Protein AF-A0A1B6G629-F1 (afdb_monomer)

Radius of gyration: 16.57 Å; Cα contacts (8 Å, |Δi|>4): 176; chains: 1; bounding box: 38×25×44 Å

Foldseek 3Di:
DQVQLVVLQVQLVVCVVVVVLVSNLVSLVSSVVVHD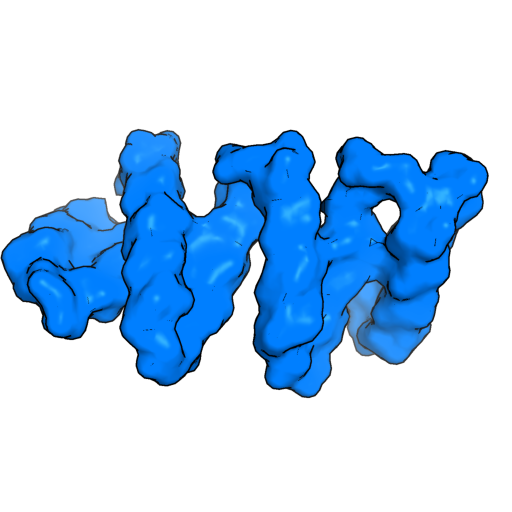LLPLSSLQSNLVSCVVVVNLPSSLVSLVSVCVNVVLPLVSLQSQLVSLCPDPDPVSLVSSLVSLVSNCVVCVVPLVSLQSNLSSCVVPPPPSSVVSNVSD

Mean predicted aligned error: 2.89 Å

Structure (mmCIF, N/CA/C/O backbone):
data_AF-A0A1B6G629-F1
#
_entry.id   AF-A0A1B6G629-F1
#
loop_
_atom_site.group_PDB
_atom_site.id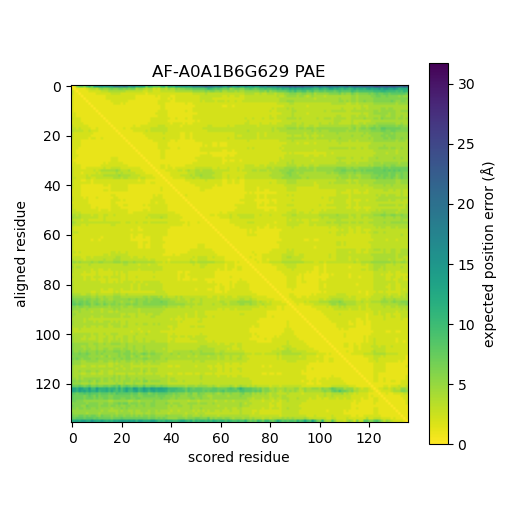
_atom_site.type_symbol
_atom_site.label_atom_id
_atom_site.label_alt_id
_atom_site.label_comp_id
_atom_site.label_asym_id
_atom_site.label_entity_id
_atom_site.label_seq_id
_atom_site.pdbx_PDB_ins_code
_atom_site.Cartn_x
_atom_site.Cartn_y
_atom_site.Cartn_z
_atom_site.occupancy
_atom_site.B_iso_or_equiv
_atom_site.auth_seq_id
_atom_site.auth_comp_id
_atom_site.auth_asym_id
_atom_site.auth_atom_id
_atom_site.pdbx_PDB_model_num
ATOM 1 N N . ASP A 1 1 ? 17.007 9.276 -17.405 1.00 85.31 1 ASP A N 1
ATOM 2 C CA . ASP A 1 1 ? 16.325 9.910 -18.551 1.00 85.31 1 ASP A CA 1
ATOM 3 C C . ASP A 1 1 ? 14.846 9.591 -18.416 1.00 85.31 1 ASP A C 1
ATOM 5 O O . ASP A 1 1 ? 14.491 8.416 -18.399 1.00 85.31 1 ASP A O 1
ATOM 9 N N . ALA A 1 2 ? 14.014 10.618 -18.235 1.00 90.38 2 ALA A N 1
ATOM 10 C CA . ALA A 1 2 ? 12.593 10.457 -17.938 1.00 90.38 2 ALA A CA 1
ATOM 11 C C . ALA A 1 2 ? 11.843 9.699 -19.047 1.00 90.38 2 ALA A C 1
ATOM 13 O O . ALA A 1 2 ? 10.973 8.887 -18.746 1.00 90.38 2 ALA A O 1
ATOM 14 N N . MET A 1 3 ? 12.236 9.874 -20.315 1.00 94.62 3 MET A N 1
ATOM 15 C CA . MET A 1 3 ? 11.602 9.159 -21.431 1.00 94.62 3 MET A CA 1
ATOM 16 C C . MET A 1 3 ? 11.915 7.657 -21.397 1.00 94.62 3 MET A C 1
ATOM 18 O O . MET A 1 3 ? 11.059 6.834 -21.719 1.00 94.62 3 MET A O 1
ATOM 22 N N . LYS A 1 4 ? 13.121 7.277 -20.948 1.00 96.31 4 LYS A N 1
ATOM 23 C CA . LYS A 1 4 ? 13.476 5.864 -20.737 1.00 96.31 4 LYS A CA 1
ATOM 24 C C . LYS A 1 4 ? 12.681 5.252 -19.588 1.00 96.31 4 LYS A C 1
ATOM 26 O O . LYS A 1 4 ? 12.220 4.123 -19.718 1.00 96.31 4 LYS A O 1
ATOM 31 N N . ALA A 1 5 ? 12.492 5.996 -18.496 1.00 97.44 5 ALA A N 1
ATOM 32 C CA . ALA A 1 5 ? 11.671 5.544 -17.375 1.00 97.44 5 ALA A CA 1
ATOM 33 C C . ALA A 1 5 ? 10.233 5.251 -17.824 1.00 97.44 5 ALA A C 1
ATOM 35 O O . ALA A 1 5 ? 9.720 4.165 -17.556 1.00 97.44 5 ALA A O 1
ATOM 36 N N . GLU A 1 6 ? 9.622 6.181 -18.559 1.00 97.50 6 GLU A N 1
ATOM 37 C CA . GLU A 1 6 ? 8.264 6.036 -19.088 1.00 97.50 6 GLU A CA 1
ATOM 38 C C . GLU A 1 6 ? 8.151 4.842 -20.050 1.00 97.50 6 GLU A C 1
ATOM 40 O O . GLU A 1 6 ? 7.260 4.009 -19.904 1.00 97.50 6 GLU A O 1
ATOM 45 N N . SER A 1 7 ? 9.097 4.687 -20.982 1.00 98.12 7 SER A N 1
ATOM 46 C CA . SER A 1 7 ? 9.110 3.551 -21.916 1.00 98.12 7 SER A CA 1
ATOM 47 C C . SER A 1 7 ? 9.182 2.201 -21.188 1.00 98.12 7 SER A C 1
ATOM 49 O O . SER A 1 7 ? 8.359 1.312 -21.427 1.00 98.12 7 SER A O 1
ATOM 51 N N . CYS A 1 8 ? 10.102 2.061 -20.226 1.00 98.44 8 CYS A N 1
ATOM 52 C CA . CYS A 1 8 ? 10.187 0.864 -19.390 1.00 98.44 8 CYS A CA 1
ATOM 53 C C . CYS A 1 8 ? 8.900 0.638 -18.578 1.00 98.44 8 CYS A C 1
ATOM 55 O O . CYS A 1 8 ? 8.450 -0.497 -18.452 1.00 98.44 8 CYS A O 1
ATOM 57 N N . TYR A 1 9 ? 8.277 1.696 -18.056 1.00 98.62 9 TYR A N 1
ATOM 58 C CA . TYR A 1 9 ? 7.022 1.590 -17.313 1.00 98.62 9 TYR A CA 1
ATOM 59 C C . TYR A 1 9 ? 5.875 1.060 -18.185 1.00 98.62 9 TYR A C 1
ATOM 61 O O . TYR A 1 9 ? 5.142 0.168 -17.757 1.00 98.62 9 TYR A O 1
ATOM 69 N N . GLN A 1 10 ? 5.742 1.540 -19.423 1.00 98.62 10 GLN A N 1
ATOM 70 C CA . GLN A 1 10 ? 4.702 1.055 -20.334 1.00 98.62 10 GLN A CA 1
ATOM 71 C C . GLN A 1 10 ? 4.921 -0.410 -20.737 1.00 98.62 10 GLN A C 1
ATOM 73 O O . GLN A 1 10 ? 3.963 -1.185 -20.747 1.00 98.62 10 GLN A O 1
ATOM 78 N N . LEU A 1 11 ? 6.171 -0.831 -20.976 1.00 98.56 11 LEU A N 1
ATOM 79 C CA . LEU A 1 11 ? 6.497 -2.252 -21.173 1.00 98.56 11 LEU A CA 1
ATOM 80 C C . LEU A 1 11 ? 6.114 -3.089 -19.949 1.00 98.56 11 LEU A C 1
ATOM 82 O O . LEU A 1 11 ? 5.502 -4.148 -20.086 1.00 98.56 11 LEU A O 1
ATOM 86 N N . ALA A 1 12 ? 6.426 -2.599 -18.749 1.00 98.69 12 ALA A N 1
ATOM 87 C CA . ALA A 1 12 ? 6.077 -3.283 -17.514 1.00 98.69 12 ALA A CA 1
ATOM 88 C C . ALA A 1 12 ? 4.563 -3.476 -17.374 1.00 98.69 12 ALA A C 1
ATOM 90 O O . ALA A 1 12 ? 4.116 -4.584 -17.090 1.00 98.69 12 ALA A O 1
ATOM 91 N N . ARG A 1 13 ? 3.769 -2.431 -17.648 1.00 98.62 13 ARG A N 1
ATOM 92 C CA . ARG A 1 13 ? 2.299 -2.508 -17.643 1.00 98.62 13 ARG A CA 1
ATOM 93 C C . ARG A 1 13 ? 1.758 -3.499 -18.665 1.00 98.62 13 ARG A C 1
ATOM 95 O O . ARG A 1 13 ? 0.837 -4.240 -18.340 1.00 98.62 13 ARG A O 1
ATOM 102 N N . PHE A 1 14 ? 2.324 -3.524 -19.871 1.00 98.62 14 PHE A N 1
ATOM 103 C CA . PHE A 1 14 ? 1.929 -4.481 -20.903 1.00 98.62 14 PHE A CA 1
ATOM 104 C C . PHE A 1 14 ? 2.096 -5.923 -20.409 1.00 98.62 14 PHE A C 1
ATOM 106 O O . PHE A 1 14 ? 1.144 -6.701 -20.447 1.00 98.62 14 PHE A O 1
ATOM 113 N N . PHE A 1 15 ? 3.268 -6.264 -19.867 1.00 98.69 15 PHE A N 1
ATOM 114 C CA . PHE A 1 15 ? 3.509 -7.602 -19.321 1.00 98.69 15 PHE A CA 1
ATOM 115 C C . PHE A 1 15 ? 2.694 -7.893 -18.057 1.00 98.69 15 PHE A C 1
ATOM 117 O O . PHE A 1 15 ? 2.251 -9.024 -17.878 1.00 98.69 15 PHE A O 1
ATOM 124 N N . HIS A 1 16 ? 2.434 -6.886 -17.218 1.00 98.31 16 HIS A N 1
ATOM 125 C CA . HIS A 1 16 ? 1.590 -7.021 -16.030 1.00 98.31 16 HIS A CA 1
ATOM 126 C C . HIS A 1 16 ? 0.169 -7.458 -16.417 1.00 98.31 16 HIS A C 1
ATOM 128 O O . HIS A 1 16 ? -0.346 -8.423 -15.860 1.00 98.31 16 HIS A O 1
ATOM 134 N N . VAL A 1 17 ? -0.441 -6.820 -17.423 1.00 97.88 17 VAL A N 1
ATOM 135 C CA . VAL A 1 17 ? -1.781 -7.198 -17.916 1.00 97.88 17 VAL A CA 1
ATOM 136 C C . VAL A 1 17 ? -1.794 -8.601 -18.537 1.00 97.88 17 VAL A C 1
ATOM 138 O O . VAL A 1 17 ? -2.799 -9.297 -18.448 1.00 97.88 17 VAL A O 1
ATOM 141 N N . GLN A 1 18 ? -0.674 -9.049 -19.111 1.00 98.00 18 GLN A N 1
ATOM 142 C CA . GLN A 1 18 ? -0.504 -10.418 -19.621 1.00 98.00 18 GLN A CA 1
ATOM 143 C C . GLN A 1 18 ? -0.187 -11.453 -18.525 1.00 98.00 18 GLN A C 1
ATOM 145 O O . GLN A 1 18 ? 0.084 -12.608 -18.843 1.00 98.00 18 GLN A O 1
ATOM 150 N N . ALA A 1 19 ? -0.173 -11.047 -17.250 1.00 97.44 19 ALA A N 1
ATOM 151 C CA . ALA A 1 19 ? 0.257 -11.863 -16.113 1.00 97.44 19 ALA A CA 1
ATOM 152 C C . ALA A 1 19 ? 1.697 -12.417 -16.229 1.00 97.44 19 ALA A C 1
ATOM 154 O O . ALA A 1 19 ? 2.091 -13.319 -15.488 1.00 97.44 19 ALA A O 1
ATOM 155 N N . ASP A 1 20 ? 2.532 -11.842 -17.104 1.00 98.12 20 ASP A N 1
ATOM 156 C CA . ASP A 1 20 ? 3.970 -12.123 -17.162 1.00 98.12 20 ASP A CA 1
ATOM 157 C C . ASP A 1 20 ? 4.686 -11.276 -16.096 1.00 98.12 20 ASP A C 1
ATOM 159 O O . ASP A 1 20 ? 5.368 -10.282 -16.371 1.00 98.12 20 ASP A O 1
ATOM 163 N N . TYR A 1 21 ? 4.489 -11.659 -14.832 1.00 97.50 21 TYR A N 1
ATOM 164 C CA . TYR A 1 21 ? 4.989 -10.918 -13.670 1.00 97.50 21 TYR A CA 1
ATOM 165 C C . TYR A 1 21 ? 6.520 -10.907 -13.564 1.00 97.50 21 TYR A C 1
ATOM 167 O O . TYR A 1 21 ? 7.098 -10.053 -12.887 1.00 97.50 21 TYR A O 1
ATOM 175 N N . ILE A 1 22 ? 7.207 -11.834 -14.240 1.00 97.62 22 ILE A N 1
ATOM 176 C CA . ILE A 1 22 ? 8.671 -11.844 -14.303 1.00 97.62 22 ILE A CA 1
ATOM 177 C C . ILE A 1 22 ? 9.149 -10.669 -15.156 1.00 97.62 22 ILE A C 1
ATOM 179 O O . ILE A 1 22 ? 9.953 -9.863 -14.677 1.00 97.62 22 ILE A O 1
ATOM 183 N N . LYS A 1 23 ? 8.625 -10.521 -16.380 1.00 98.38 23 LYS A N 1
ATOM 184 C CA . LYS A 1 23 ? 8.993 -9.392 -17.248 1.00 98.38 23 LYS A CA 1
ATOM 185 C C . LYS A 1 23 ? 8.449 -8.067 -16.736 1.00 98.38 23 LYS A C 1
ATOM 187 O O . LYS A 1 23 ? 9.160 -7.064 -16.793 1.00 98.38 23 LYS A O 1
ATOM 192 N N . ALA A 1 24 ? 7.237 -8.057 -16.181 1.00 98.69 24 ALA A N 1
ATOM 193 C CA . ALA A 1 24 ? 6.677 -6.863 -15.558 1.00 98.69 24 ALA A CA 1
ATOM 194 C C . ALA A 1 24 ? 7.608 -6.332 -14.459 1.00 98.69 24 ALA A C 1
ATOM 196 O O . ALA A 1 24 ? 7.990 -5.164 -14.484 1.00 98.69 24 ALA A O 1
ATOM 197 N N . PHE A 1 25 ? 8.071 -7.204 -13.557 1.00 98.69 25 PHE A N 1
ATOM 198 C CA . PHE A 1 25 ? 9.042 -6.838 -12.528 1.00 98.69 25 PHE A CA 1
ATOM 199 C C . PHE A 1 25 ? 10.340 -6.277 -13.114 1.00 98.69 25 PHE A C 1
ATOM 201 O O . PHE A 1 25 ? 10.802 -5.230 -12.666 1.00 98.69 25 PHE A O 1
ATOM 208 N N . GLN A 1 26 ? 10.927 -6.948 -14.112 1.00 98.50 26 GLN A N 1
ATOM 209 C CA . GLN A 1 26 ? 12.178 -6.500 -14.735 1.00 98.50 26 GLN A CA 1
ATOM 210 C C . GLN A 1 26 ? 12.047 -5.080 -15.295 1.00 98.50 26 GLN A C 1
ATOM 212 O O . GLN A 1 26 ? 12.909 -4.235 -15.049 1.00 98.50 26 GLN A O 1
ATOM 217 N N . HIS A 1 27 ? 10.952 -4.797 -15.997 1.00 98.69 27 HIS A N 1
ATOM 218 C CA . HIS A 1 27 ? 10.731 -3.493 -16.608 1.00 98.69 27 HIS A CA 1
ATOM 219 C C . HIS A 1 27 ? 10.305 -2.414 -15.604 1.00 98.69 27 HIS A C 1
ATOM 221 O O . HIS A 1 27 ? 10.772 -1.279 -15.722 1.00 98.69 27 HIS A O 1
ATOM 227 N N . TYR A 1 28 ? 9.513 -2.741 -14.573 1.00 98.69 28 TYR A N 1
ATOM 228 C CA . TYR A 1 28 ? 9.253 -1.805 -13.472 1.00 98.69 28 TYR A CA 1
ATOM 229 C C . TYR A 1 28 ? 10.557 -1.446 -12.761 1.00 98.69 28 TYR A C 1
ATOM 231 O O . TYR A 1 28 ? 10.846 -0.266 -12.570 1.00 98.69 28 TYR A O 1
ATOM 239 N N . TYR A 1 29 ? 11.392 -2.440 -12.448 1.00 98.38 29 TYR A N 1
ATOM 240 C CA . TYR A 1 29 ? 12.688 -2.214 -11.819 1.00 98.38 29 TYR A CA 1
ATOM 241 C C . TYR A 1 29 ? 13.591 -1.329 -12.686 1.00 98.38 29 TYR A C 1
ATOM 243 O O . TYR A 1 29 ? 14.097 -0.323 -12.195 1.00 98.38 29 TYR A O 1
ATOM 251 N N . GLN A 1 30 ? 13.735 -1.625 -13.983 1.00 98.25 30 GLN A N 1
ATOM 252 C CA . GLN A 1 30 ? 14.482 -0.770 -14.916 1.00 98.25 30 GLN A CA 1
ATOM 253 C C . GLN A 1 30 ? 13.941 0.661 -14.948 1.00 98.25 30 GLN A C 1
ATOM 255 O O . GLN A 1 30 ? 14.717 1.613 -14.896 1.00 98.25 30 GLN A O 1
ATOM 260 N N . SER A 1 31 ? 12.618 0.824 -14.976 1.00 98.38 31 SER A N 1
ATOM 261 C CA . SER A 1 31 ? 11.987 2.141 -14.952 1.00 98.38 31 SER A CA 1
ATOM 262 C C . SER A 1 31 ? 12.368 2.927 -13.692 1.00 98.38 31 SER A C 1
ATOM 264 O O . SER A 1 31 ? 12.763 4.089 -13.801 1.00 98.38 31 SER A O 1
ATOM 266 N N . THR A 1 32 ? 12.395 2.283 -12.515 1.00 97.50 32 THR A N 1
ATOM 267 C CA . THR A 1 32 ? 12.829 2.941 -11.266 1.00 97.50 32 THR A CA 1
ATOM 268 C C . THR A 1 32 ? 14.280 3.436 -11.290 1.00 97.50 32 THR A C 1
ATOM 270 O O . THR A 1 32 ? 14.585 4.389 -10.581 1.00 97.50 32 THR A O 1
ATOM 273 N N . GLN A 1 33 ? 15.162 2.858 -12.118 1.00 97.38 33 GLN A N 1
ATOM 274 C CA . GLN A 1 33 ? 16.557 3.311 -12.252 1.00 97.38 33 GLN A CA 1
ATOM 275 C C . GLN A 1 33 ? 16.687 4.621 -13.041 1.00 97.38 33 GLN A C 1
ATOM 277 O O . GLN A 1 33 ? 17.662 5.353 -12.886 1.00 97.38 33 GLN A O 1
ATOM 282 N N . PHE A 1 34 ? 15.721 4.915 -13.915 1.00 96.12 34 PHE A N 1
ATOM 283 C CA . PHE A 1 34 ? 15.731 6.110 -14.762 1.00 96.12 34 PHE A CA 1
ATOM 284 C C . PHE A 1 34 ? 14.754 7.191 -14.297 1.00 96.12 34 PHE A C 1
ATOM 286 O O . PHE A 1 34 ? 14.848 8.327 -14.779 1.00 96.12 34 PHE A O 1
ATOM 293 N N . ALA A 1 35 ? 13.811 6.823 -13.427 1.00 95.81 35 ALA A N 1
ATOM 294 C CA . ALA A 1 35 ? 12.714 7.659 -12.975 1.00 95.81 35 ALA A CA 1
ATOM 295 C C . ALA A 1 35 ? 13.216 8.859 -12.155 1.00 95.81 35 ALA A C 1
ATOM 297 O O . ALA A 1 35 ? 14.006 8.679 -11.224 1.00 95.81 35 ALA A O 1
ATOM 298 N N . PRO A 1 36 ? 12.749 10.088 -12.445 1.00 95.62 36 PRO A N 1
ATOM 299 C CA . PRO A 1 36 ? 12.942 11.198 -11.522 1.00 95.62 36 PRO A CA 1
ATOM 300 C C . PRO A 1 36 ? 12.182 10.934 -10.206 1.00 95.62 36 PRO A C 1
ATOM 302 O O . PRO A 1 36 ? 11.177 10.222 -10.225 1.00 95.62 36 PRO A O 1
ATOM 305 N N . PRO A 1 37 ? 12.587 11.539 -9.072 1.00 92.31 37 PRO A N 1
ATOM 306 C CA . PRO A 1 37 ? 11.971 11.270 -7.768 1.00 92.31 37 PRO A CA 1
ATOM 307 C C . PRO A 1 37 ? 10.455 11.498 -7.696 1.00 92.31 37 PRO A C 1
ATOM 309 O O . PRO A 1 37 ? 9.784 10.848 -6.904 1.00 92.31 37 PRO A O 1
ATOM 312 N N . SER A 1 38 ? 9.909 12.402 -8.514 1.00 95.00 38 SER A N 1
ATOM 313 C CA . SER A 1 38 ? 8.469 12.678 -8.588 1.00 95.00 38 SER A CA 1
ATOM 314 C C . SER A 1 38 ? 7.674 11.624 -9.365 1.00 95.00 38 SER A C 1
ATOM 316 O O . SER A 1 38 ? 6.455 11.555 -9.230 1.00 95.00 38 SER A O 1
ATOM 318 N N . TYR A 1 39 ? 8.332 10.801 -10.184 1.00 96.50 39 TYR A N 1
ATOM 319 C CA . TYR A 1 39 ? 7.677 9.799 -11.018 1.00 96.50 39 TYR A CA 1
ATOM 320 C C . TYR A 1 39 ? 7.579 8.465 -10.276 1.00 96.50 39 TYR A C 1
ATOM 322 O O . TYR A 1 39 ? 8.437 7.589 -10.387 1.00 96.50 39 TYR A O 1
ATOM 330 N N . VAL A 1 40 ? 6.518 8.327 -9.483 1.00 97.25 40 VAL A N 1
ATOM 331 C CA . VAL A 1 40 ? 6.348 7.207 -8.543 1.00 97.25 40 VAL A CA 1
ATOM 332 C C . VAL A 1 40 ? 5.573 6.011 -9.099 1.00 97.25 40 VAL A C 1
ATOM 334 O O . VAL A 1 40 ? 5.543 4.960 -8.461 1.00 97.25 40 VAL A O 1
ATOM 337 N N . LEU A 1 41 ? 4.995 6.114 -10.300 1.00 97.75 41 LEU A N 1
ATOM 338 C CA . LEU A 1 41 ? 4.248 5.013 -10.926 1.00 97.75 41 LEU A CA 1
ATOM 339 C C . LEU A 1 41 ? 5.052 3.700 -11.046 1.00 97.75 41 LEU A C 1
ATOM 341 O O . LEU A 1 41 ? 4.481 2.637 -10.789 1.00 97.75 41 LEU A O 1
ATOM 345 N N . PRO A 1 42 ? 6.363 3.717 -11.367 1.00 98.19 42 PRO A N 1
ATOM 346 C CA . PRO A 1 42 ? 7.160 2.494 -11.395 1.00 98.19 42 PRO A CA 1
ATOM 347 C C . PRO A 1 42 ? 7.367 1.877 -10.012 1.00 98.19 42 PRO A C 1
ATOM 349 O O . PRO A 1 42 ? 7.403 0.655 -9.907 1.00 98.19 42 PRO A O 1
ATOM 352 N N . GLN A 1 43 ? 7.468 2.695 -8.954 1.00 98.38 43 GLN A N 1
ATOM 353 C CA . GLN A 1 43 ? 7.538 2.198 -7.573 1.00 98.38 43 GLN A CA 1
ATOM 354 C C . GLN A 1 43 ? 6.223 1.518 -7.190 1.00 98.38 43 GLN A C 1
ATOM 356 O O . GLN A 1 43 ? 6.246 0.411 -6.668 1.00 98.38 43 GLN A O 1
ATOM 361 N N . TYR A 1 44 ? 5.082 2.127 -7.524 1.00 98.56 44 TYR A N 1
ATOM 362 C CA . TYR A 1 44 ? 3.770 1.520 -7.292 1.00 98.56 44 TYR A CA 1
ATOM 363 C C . TYR A 1 44 ? 3.651 0.153 -7.985 1.00 98.56 44 TYR A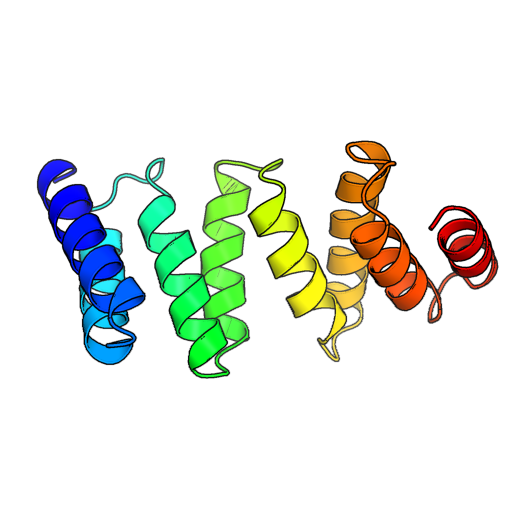 C 1
ATOM 365 O O . TYR A 1 44 ? 3.339 -0.848 -7.342 1.00 98.56 44 TYR A O 1
ATOM 373 N N . GLY A 1 45 ? 3.982 0.088 -9.281 1.00 98.38 45 GLY A N 1
ATOM 374 C CA . GLY A 1 45 ? 3.957 -1.162 -10.044 1.00 98.38 45 GLY A CA 1
ATOM 375 C C . GLY A 1 45 ? 4.916 -2.220 -9.493 1.00 98.38 45 GLY A C 1
ATOM 376 O O . GLY A 1 45 ? 4.545 -3.384 -9.358 1.00 98.38 45 GLY A O 1
ATOM 377 N N . LEU A 1 46 ? 6.130 -1.822 -9.102 1.00 98.38 46 LEU A N 1
ATOM 378 C CA . LEU A 1 46 ? 7.099 -2.724 -8.480 1.00 98.38 46 LEU A CA 1
ATOM 379 C C . LEU A 1 46 ? 6.598 -3.257 -7.127 1.00 98.38 46 LEU A C 1
ATOM 381 O O . LEU A 1 46 ? 6.756 -4.445 -6.849 1.00 98.38 46 LEU A O 1
ATOM 385 N N . GLY A 1 47 ? 5.931 -2.417 -6.331 1.00 98.44 47 GLY A N 1
ATOM 386 C CA . GLY A 1 47 ? 5.273 -2.816 -5.088 1.00 98.44 47 GLY A CA 1
ATOM 387 C C . GLY A 1 47 ? 4.223 -3.905 -5.310 1.00 98.44 47 GLY A C 1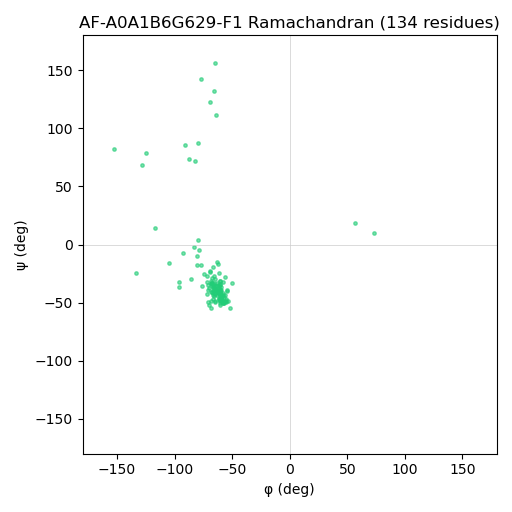
ATOM 388 O O . GLY A 1 47 ? 4.223 -4.909 -4.601 1.00 98.44 47 GLY A O 1
ATOM 389 N N . GLN A 1 48 ? 3.395 -3.778 -6.353 1.00 98.31 48 GLN A N 1
ATOM 390 C CA . GLN A 1 48 ? 2.428 -4.819 -6.730 1.00 98.31 48 GLN A CA 1
ATOM 391 C C . GLN A 1 48 ? 3.120 -6.140 -7.106 1.00 98.31 48 GLN A C 1
ATOM 393 O O . GLN A 1 48 ? 2.656 -7.214 -6.722 1.00 98.31 48 GLN A O 1
ATOM 398 N N . MET A 1 49 ? 4.255 -6.082 -7.812 1.00 98.38 49 MET A N 1
ATOM 399 C CA . MET A 1 49 ? 5.024 -7.286 -8.156 1.00 98.38 49 MET A CA 1
ATOM 400 C C . MET A 1 49 ? 5.636 -7.963 -6.929 1.00 98.38 49 MET A C 1
ATOM 402 O O . MET A 1 49 ? 5.696 -9.191 -6.876 1.00 98.38 49 MET A O 1
ATOM 406 N N . TYR A 1 50 ? 6.085 -7.186 -5.943 1.00 98.44 50 TYR A N 1
ATOM 407 C CA . TYR A 1 50 ? 6.575 -7.734 -4.682 1.00 98.44 50 TYR A CA 1
ATOM 408 C C . TYR A 1 50 ? 5.450 -8.376 -3.861 1.00 98.44 50 TYR A C 1
ATOM 410 O O . TYR A 1 50 ? 5.646 -9.488 -3.372 1.00 98.44 50 TYR A O 1
ATOM 418 N N . ILE A 1 51 ? 4.253 -7.769 -3.807 1.00 97.44 51 ILE A N 1
ATOM 419 C CA . ILE A 1 51 ? 3.063 -8.401 -3.201 1.00 97.44 51 ILE A CA 1
ATOM 420 C C . ILE A 1 51 ? 2.785 -9.755 -3.856 1.00 97.44 51 ILE A C 1
ATOM 422 O O . ILE A 1 51 ? 2.630 -10.749 -3.152 1.00 97.44 51 ILE A O 1
ATOM 426 N N . TYR A 1 52 ? 2.770 -9.818 -5.192 1.00 96.25 52 TYR A N 1
ATOM 427 C CA . TYR A 1 52 ? 2.520 -11.066 -5.922 1.00 96.25 52 TYR A CA 1
ATOM 428 C C . TYR A 1 52 ? 3.532 -12.173 -5.574 1.00 96.25 52 TYR A C 1
ATOM 430 O O . TYR A 1 52 ? 3.193 -13.352 -5.551 1.00 96.25 52 TYR A O 1
ATOM 438 N N . ARG A 1 53 ? 4.779 -11.799 -5.267 1.00 96.00 53 ARG A N 1
ATOM 439 C CA . ARG A 1 53 ? 5.845 -12.727 -4.854 1.00 96.00 53 ARG A CA 1
ATOM 440 C C . ARG A 1 53 ? 5.821 -13.080 -3.364 1.00 96.00 53 ARG A C 1
ATOM 442 O O . ARG A 1 53 ? 6.666 -13.857 -2.930 1.00 96.00 53 ARG A O 1
ATOM 449 N N . GLY A 1 54 ? 4.904 -12.507 -2.584 1.00 95.88 54 GLY A N 1
ATOM 450 C CA . GLY A 1 54 ? 4.867 -12.647 -1.125 1.00 95.88 54 GLY A CA 1
ATOM 451 C C . GLY A 1 54 ? 5.960 -11.861 -0.393 1.00 95.88 54 GLY A C 1
ATOM 452 O O . GLY A 1 54 ? 6.142 -12.037 0.810 1.00 95.88 54 GLY A O 1
ATOM 453 N N . ASP A 1 55 ? 6.686 -10.985 -1.091 1.00 96.81 55 ASP A N 1
ATOM 454 C CA . ASP A 1 55 ? 7.746 -10.156 -0.519 1.00 96.81 55 ASP A CA 1
ATOM 455 C C . ASP A 1 55 ? 7.162 -8.850 0.036 1.00 96.81 55 ASP A C 1
ATOM 457 O O . ASP A 1 55 ? 7.263 -7.765 -0.544 1.00 96.81 55 ASP A O 1
ATOM 461 N N . THR A 1 56 ? 6.486 -8.977 1.174 1.00 95.19 56 THR A N 1
ATOM 462 C CA . THR A 1 56 ? 5.786 -7.869 1.834 1.00 95.19 56 THR A CA 1
ATOM 463 C C . THR A 1 56 ? 6.724 -6.731 2.240 1.00 95.19 56 THR A C 1
ATOM 465 O O . THR A 1 56 ? 6.318 -5.569 2.228 1.00 95.19 56 THR A O 1
ATOM 468 N N . GLU A 1 57 ? 7.980 -7.027 2.578 1.00 95.31 57 GLU A N 1
ATOM 469 C CA . GLU A 1 57 ? 8.925 -6.008 3.038 1.00 95.31 57 GLU A CA 1
ATOM 470 C C . GLU A 1 57 ? 9.345 -5.088 1.886 1.00 95.31 57 GLU A C 1
ATOM 472 O O . GLU A 1 57 ? 9.207 -3.866 1.989 1.00 95.31 57 GLU A O 1
ATOM 477 N N . ASN A 1 58 ? 9.759 -5.653 0.747 1.00 97.69 58 ASN A N 1
ATOM 478 C CA . A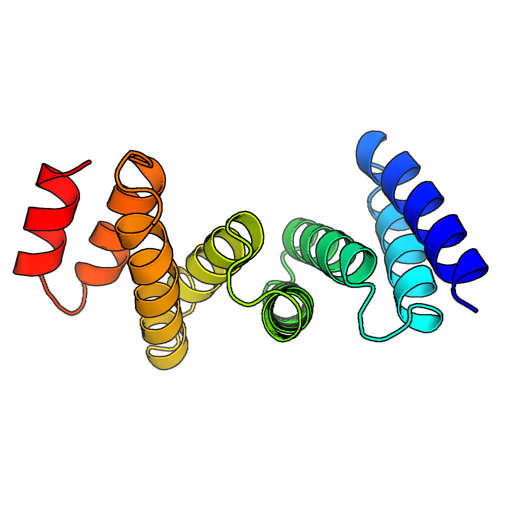SN A 1 58 ? 10.099 -4.840 -0.420 1.00 97.69 58 ASN A CA 1
ATOM 479 C C . ASN A 1 58 ? 8.869 -4.149 -1.023 1.00 97.69 58 ASN A C 1
ATOM 481 O O . ASN A 1 58 ? 8.978 -3.016 -1.502 1.00 97.69 58 ASN A O 1
ATOM 485 N N . ALA A 1 59 ? 7.690 -4.780 -0.959 1.00 98.25 59 ALA A N 1
ATOM 486 C CA . ALA A 1 59 ? 6.438 -4.132 -1.341 1.00 98.25 59 ALA A CA 1
ATOM 487 C C . ALA A 1 59 ? 6.189 -2.864 -0.514 1.00 98.25 59 ALA A C 1
ATOM 489 O O . ALA A 1 59 ? 5.971 -1.791 -1.079 1.00 98.25 59 ALA A O 1
ATOM 490 N N . THR A 1 60 ? 6.295 -2.975 0.813 1.00 97.62 60 THR A N 1
ATOM 491 C CA . THR A 1 60 ? 6.111 -1.862 1.753 1.00 97.62 60 THR A CA 1
ATOM 492 C C . THR A 1 60 ? 7.043 -0.699 1.411 1.00 97.62 60 THR A C 1
ATOM 494 O O . THR A 1 60 ? 6.578 0.420 1.204 1.00 97.62 60 THR A O 1
ATOM 497 N N . GLN A 1 61 ? 8.339 -0.964 1.219 1.00 97.81 61 GLN A N 1
ATOM 498 C CA . GLN A 1 61 ? 9.317 0.074 0.861 1.00 97.81 61 GLN A CA 1
ATOM 499 C C . GLN A 1 61 ? 8.996 0.777 -0.468 1.00 97.81 61 GLN A C 1
ATOM 501 O O . GLN A 1 61 ? 9.261 1.971 -0.629 1.00 97.81 61 GLN A O 1
ATOM 506 N N . CYS A 1 62 ? 8.446 0.053 -1.447 1.00 98.44 62 CYS A N 1
ATOM 507 C CA . CYS A 1 62 ? 8.032 0.644 -2.718 1.00 98.44 62 CYS A CA 1
ATOM 508 C C . CYS A 1 62 ? 6.853 1.606 -2.525 1.00 98.44 62 CYS A C 1
ATOM 510 O O . CYS A 1 62 ? 6.889 2.734 -3.019 1.00 98.44 62 CYS A O 1
ATOM 512 N N . PHE A 1 63 ? 5.833 1.197 -1.772 1.00 98.56 63 PHE A N 1
ATOM 513 C CA . PHE A 1 63 ? 4.659 2.029 -1.518 1.00 98.56 63 PHE A CA 1
ATOM 514 C C . PHE A 1 63 ? 4.951 3.207 -0.574 1.00 98.56 63 PHE A C 1
ATOM 516 O O . PHE A 1 63 ? 4.406 4.292 -0.772 1.00 98.56 63 PHE A O 1
ATOM 523 N N . GLU A 1 64 ? 5.869 3.067 0.386 1.00 97.81 64 GLU A N 1
ATOM 524 C CA . GLU A 1 64 ? 6.324 4.183 1.232 1.00 97.81 64 GLU A CA 1
ATOM 525 C C . GLU A 1 64 ? 6.933 5.312 0.387 1.00 97.81 64 GLU A C 1
ATOM 527 O O . GLU A 1 64 ? 6.675 6.494 0.628 1.00 97.81 64 GLU A O 1
ATOM 532 N N . LYS A 1 65 ? 7.689 4.967 -0.667 1.00 98.00 65 LYS A N 1
ATOM 533 C CA . LYS A 1 65 ? 8.214 5.955 -1.625 1.00 98.00 65 LYS A CA 1
ATOM 534 C C . LYS A 1 65 ? 7.097 6.664 -2.389 1.00 98.00 65 LYS A C 1
ATOM 536 O O . LYS A 1 65 ? 7.227 7.856 -2.657 1.00 98.00 65 LYS A O 1
ATOM 541 N N . VAL A 1 66 ? 6.009 5.961 -2.716 1.00 98.31 66 VAL A N 1
ATOM 542 C CA . VAL A 1 66 ? 4.829 6.564 -3.353 1.00 98.31 66 VAL A CA 1
ATOM 543 C C . VAL A 1 66 ? 4.173 7.568 -2.400 1.00 98.31 66 VAL A C 1
ATOM 545 O O . VAL A 1 66 ? 3.982 8.719 -2.790 1.00 98.31 66 VAL A O 1
ATOM 548 N N . LEU A 1 67 ? 3.914 7.195 -1.138 1.00 97.00 67 LEU A N 1
ATOM 549 C CA . LEU A 1 67 ? 3.321 8.113 -0.151 1.00 97.00 67 LEU A CA 1
ATOM 550 C C . LEU A 1 67 ? 4.231 9.286 0.214 1.00 97.00 67 LEU A C 1
ATOM 552 O O . LEU A 1 67 ? 3.734 10.360 0.539 1.00 97.00 67 LEU A O 1
ATOM 556 N N . LYS A 1 68 ? 5.555 9.136 0.120 1.00 97.44 68 LYS A N 1
ATOM 557 C CA . LYS A 1 68 ? 6.480 10.257 0.335 1.00 97.44 68 LYS A CA 1
ATOM 558 C C . LYS A 1 68 ? 6.256 11.401 -0.664 1.00 97.44 68 LYS A C 1
ATOM 560 O O . LYS A 1 68 ? 6.476 12.557 -0.311 1.00 97.44 68 LYS A O 1
ATOM 565 N N . VAL A 1 69 ? 5.828 11.090 -1.889 1.00 97.81 69 VAL A N 1
ATOM 566 C CA . VAL A 1 69 ? 5.536 12.080 -2.945 1.00 97.81 69 VAL A CA 1
ATOM 567 C C . VAL A 1 69 ? 4.048 12.428 -2.996 1.00 97.81 69 VAL A C 1
ATOM 569 O O . VAL A 1 69 ? 3.691 13.586 -3.210 1.00 97.81 69 VAL A O 1
ATOM 572 N N . HIS A 1 70 ? 3.174 11.448 -2.760 1.00 96.62 70 HIS A N 1
ATOM 573 C CA . HIS A 1 70 ? 1.721 11.609 -2.743 1.00 96.62 70 HIS A CA 1
ATOM 574 C C . HIS A 1 70 ? 1.128 11.112 -1.412 1.00 96.62 70 HIS A C 1
ATOM 576 O O . HIS A 1 70 ? 0.548 10.025 -1.369 1.00 96.62 70 HIS A O 1
ATOM 582 N N . PRO A 1 71 ? 1.214 11.907 -0.325 1.00 95.62 71 PRO A N 1
ATOM 583 C CA . PRO A 1 71 ? 0.856 11.468 1.033 1.00 95.62 71 PRO A CA 1
ATOM 584 C C . PRO A 1 71 ? -0.613 11.092 1.240 1.00 95.62 71 PRO A C 1
ATOM 586 O O . PRO A 1 71 ? -0.964 10.505 2.260 1.00 95.62 71 PRO A O 1
ATOM 589 N N . THR A 1 72 ? -1.477 11.471 0.301 1.00 93.81 72 THR A N 1
ATOM 590 C CA . THR A 1 72 ? -2.928 11.266 0.346 1.00 93.81 72 THR A CA 1
ATOM 591 C C . THR A 1 72 ? -3.427 10.369 -0.787 1.00 93.81 72 THR A C 1
ATOM 593 O O . THR A 1 72 ? -4.633 10.335 -1.043 1.00 93.81 72 THR A O 1
ATOM 596 N N . ASN A 1 73 ? -2.524 9.661 -1.484 1.00 95.81 73 ASN A N 1
ATOM 597 C CA . ASN A 1 73 ? -2.920 8.674 -2.484 1.00 95.81 73 ASN A CA 1
ATOM 598 C C . ASN A 1 73 ? -3.678 7.531 -1.793 1.00 95.81 73 ASN A C 1
ATOM 600 O O . ASN A 1 73 ? -3.101 6.780 -1.007 1.00 95.81 73 ASN A O 1
ATOM 604 N N . TYR A 1 74 ? -4.974 7.447 -2.081 1.00 95.94 74 TYR A N 1
ATOM 605 C CA . TYR A 1 74 ? -5.914 6.565 -1.397 1.00 95.94 74 TYR A CA 1
ATOM 606 C C . TYR A 1 74 ? -5.539 5.088 -1.572 1.00 95.94 74 TYR A C 1
ATOM 608 O O . TYR A 1 74 ? -5.420 4.361 -0.590 1.00 95.94 74 TYR A O 1
ATOM 616 N N . GLU A 1 75 ? -5.237 4.669 -2.798 1.00 96.25 75 GLU A N 1
ATOM 617 C CA . GLU A 1 75 ? -4.900 3.285 -3.131 1.00 96.25 75 GLU A CA 1
ATOM 618 C C . GLU A 1 75 ? -3.641 2.829 -2.393 1.00 96.25 75 GLU A C 1
ATOM 620 O O . GLU A 1 75 ? -3.585 1.722 -1.863 1.00 96.25 75 GLU A O 1
ATOM 625 N N . THR A 1 76 ? -2.626 3.690 -2.326 1.00 97.69 76 THR A N 1
ATOM 626 C CA . THR A 1 76 ? -1.378 3.381 -1.622 1.00 97.69 76 THR A CA 1
ATOM 627 C C . THR A 1 76 ? -1.578 3.364 -0.107 1.00 97.69 76 THR A C 1
ATOM 629 O O . THR A 1 76 ? -1.021 2.488 0.552 1.00 97.69 76 THR A O 1
ATOM 632 N N . LEU A 1 77 ? -2.387 4.279 0.450 1.00 97.94 77 LEU A N 1
ATOM 633 C CA . LEU A 1 77 ? -2.757 4.249 1.871 1.00 97.94 77 LEU A CA 1
ATOM 634 C C . LEU A 1 77 ? -3.453 2.933 2.229 1.00 97.94 77 LEU A C 1
ATOM 636 O O . LEU A 1 77 ? -3.092 2.324 3.233 1.00 97.94 77 LEU A O 1
ATOM 640 N N . LYS A 1 78 ? -4.393 2.474 1.394 1.00 97.38 78 LYS A N 1
ATOM 641 C CA . LYS A 1 78 ? -5.132 1.223 1.610 1.00 97.38 78 LYS A CA 1
ATOM 642 C C . LYS A 1 78 ? -4.199 0.015 1.552 1.00 97.38 78 LYS A C 1
ATOM 644 O O . LYS A 1 78 ? -4.174 -0.783 2.483 1.00 97.38 78 LYS A O 1
ATOM 649 N N . ILE A 1 79 ? -3.349 -0.069 0.523 1.00 97.50 79 ILE A N 1
ATOM 650 C CA . ILE A 1 79 ? -2.376 -1.163 0.382 1.00 97.50 79 ILE A CA 1
ATOM 651 C C . ILE A 1 79 ? -1.404 -1.203 1.569 1.00 97.50 79 ILE A C 1
ATOM 653 O O . ILE A 1 79 ? -1.251 -2.254 2.190 1.00 97.50 79 ILE A O 1
ATOM 657 N N . LEU A 1 80 ? -0.753 -0.085 1.909 1.00 97.38 80 LEU A N 1
ATOM 658 C CA . LEU A 1 80 ? 0.179 -0.049 3.041 1.00 97.38 80 LEU A CA 1
ATOM 659 C C . LEU A 1 80 ? -0.517 -0.320 4.367 1.00 97.38 80 LEU A C 1
ATOM 661 O O . LEU A 1 80 ? 0.027 -1.061 5.180 1.00 97.38 80 LEU A O 1
ATOM 665 N N . GLY A 1 81 ? -1.717 0.229 4.562 1.00 96.75 81 GLY A N 1
ATOM 666 C CA . GLY A 1 81 ? -2.555 -0.059 5.718 1.00 96.75 81 GLY A CA 1
ATOM 667 C C . GLY A 1 81 ? -2.734 -1.563 5.903 1.00 96.75 81 GLY A C 1
ATOM 668 O O . GLY A 1 81 ? -2.368 -2.096 6.948 1.00 96.75 81 GLY A O 1
ATOM 669 N N . SER A 1 82 ? -3.197 -2.274 4.872 1.00 95.69 82 SER A N 1
ATOM 670 C CA . SER A 1 82 ? -3.401 -3.726 4.943 1.00 95.69 82 SER A CA 1
ATOM 671 C C . SER A 1 82 ? -2.095 -4.512 5.133 1.00 95.69 82 SER A C 1
ATOM 673 O O . SER A 1 82 ? -2.071 -5.498 5.872 1.00 95.69 82 SER A O 1
ATOM 675 N N . LEU A 1 83 ? -0.987 -4.100 4.500 1.00 96.06 83 LEU A N 1
ATOM 676 C CA . LEU A 1 83 ? 0.318 -4.754 4.693 1.00 96.06 83 LEU A CA 1
ATOM 677 C C 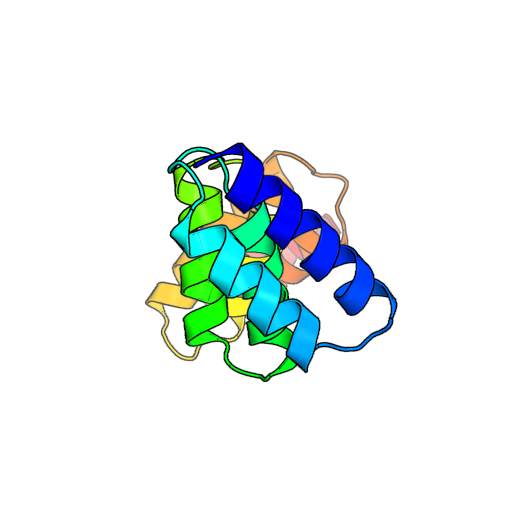. LEU A 1 83 ? 0.825 -4.587 6.133 1.00 96.06 83 LEU A C 1
ATOM 679 O O . LEU A 1 83 ? 1.306 -5.544 6.742 1.00 96.06 83 LEU A O 1
ATOM 683 N N . TYR A 1 84 ? 0.686 -3.390 6.694 1.00 96.56 84 TYR A N 1
ATOM 684 C CA . TYR A 1 84 ? 1.071 -3.094 8.065 1.00 96.56 84 TYR A CA 1
ATOM 685 C C . TYR A 1 84 ? 0.149 -3.748 9.101 1.00 96.56 84 TYR A C 1
ATOM 687 O O . TYR A 1 84 ? 0.641 -4.201 10.134 1.00 96.56 84 TYR A O 1
ATOM 695 N N . ALA A 1 85 ? -1.153 -3.864 8.831 1.00 94.62 85 ALA A N 1
ATOM 696 C CA . ALA A 1 85 ? -2.107 -4.535 9.717 1.00 94.62 85 ALA A CA 1
ATOM 697 C C . ALA A 1 85 ? -1.756 -6.020 9.917 1.00 94.62 85 ALA A C 1
ATOM 699 O O . ALA A 1 85 ? -1.867 -6.553 11.020 1.00 94.62 85 ALA A O 1
ATOM 700 N N . ARG A 1 86 ? -1.244 -6.672 8.863 1.00 92.06 86 ARG A N 1
ATOM 701 C CA . ARG A 1 86 ? -0.797 -8.077 8.880 1.00 92.06 86 ARG A CA 1
ATOM 702 C C . ARG A 1 86 ? 0.582 -8.284 9.514 1.00 92.06 86 ARG A C 1
ATOM 704 O O . ARG A 1 86 ? 1.028 -9.421 9.655 1.00 92.06 86 ARG A O 1
ATOM 711 N N . SER A 1 87 ? 1.281 -7.213 9.887 1.00 90.88 87 SER A N 1
ATOM 712 C CA . SER A 1 87 ? 2.591 -7.304 10.529 1.00 90.88 87 SER A CA 1
ATOM 713 C C . SER A 1 87 ? 2.473 -7.697 12.007 1.00 90.88 87 SER A C 1
ATOM 715 O O . SER A 1 87 ? 1.623 -7.209 12.754 1.00 90.88 87 SER A O 1
ATOM 717 N N . SER A 1 88 ? 3.409 -8.524 12.476 1.00 90.75 88 SER A N 1
ATOM 718 C CA . SER A 1 88 ? 3.544 -8.868 13.897 1.00 90.75 88 SER A CA 1
ATOM 719 C C . SER A 1 88 ? 4.034 -7.695 14.758 1.00 90.75 88 SER A C 1
ATOM 721 O O . SER A 1 88 ? 3.740 -7.654 15.953 1.00 90.75 88 SER A O 1
ATOM 723 N N . SER A 1 89 ? 4.721 -6.713 14.163 1.00 92.94 89 SER A N 1
ATOM 724 C CA . SER A 1 89 ? 5.173 -5.492 14.845 1.00 92.94 89 SER A CA 1
ATOM 725 C C . SER A 1 89 ? 4.004 -4.579 15.218 1.00 92.94 89 SER A C 1
ATOM 727 O O . SER A 1 89 ? 3.288 -4.108 14.332 1.00 92.94 89 SER A O 1
ATOM 729 N N . GLN A 1 90 ? 3.870 -4.267 16.512 1.00 91.62 90 GLN A N 1
ATOM 730 C CA . GLN A 1 90 ? 2.877 -3.311 17.015 1.00 91.62 90 GLN A CA 1
ATOM 731 C C . GLN A 1 90 ? 3.042 -1.932 16.366 1.00 91.62 90 GLN A C 1
ATOM 733 O O . GLN A 1 90 ? 2.063 -1.348 15.930 1.00 91.62 90 GLN A O 1
ATOM 738 N N . SER A 1 91 ? 4.284 -1.465 16.196 1.00 94.38 91 SER A N 1
ATOM 739 C CA . SER A 1 91 ? 4.555 -0.176 15.551 1.00 94.38 91 SER A CA 1
ATOM 740 C C . SER A 1 91 ? 4.034 -0.123 14.111 1.00 94.38 91 SER A C 1
ATOM 742 O O . SER A 1 91 ? 3.476 0.895 13.710 1.00 94.38 91 SER A O 1
ATOM 744 N N . LYS A 1 92 ? 4.155 -1.218 13.343 1.00 94.31 92 LYS A N 1
ATOM 745 C CA . LYS A 1 92 ? 3.551 -1.290 12.003 1.00 94.31 92 LYS A CA 1
ATOM 746 C C . LYS A 1 92 ? 2.018 -1.289 12.112 1.00 94.31 92 LYS A C 1
ATOM 748 O O . LYS A 1 92 ? 1.379 -0.520 11.407 1.00 94.31 92 LYS A O 1
ATOM 753 N N . ARG A 1 93 ? 1.411 -2.041 13.039 1.00 94.19 93 ARG A N 1
ATOM 754 C CA . ARG A 1 93 ? -0.055 -2.001 13.243 1.00 94.19 93 ARG A CA 1
ATOM 755 C C . ARG A 1 93 ? -0.578 -0.608 13.619 1.00 94.19 93 ARG A C 1
ATOM 757 O O . ARG A 1 93 ? -1.619 -0.202 13.111 1.00 94.19 93 ARG A O 1
ATOM 764 N N . ASP A 1 94 ? 0.168 0.158 14.410 1.00 95.25 94 ASP A N 1
ATOM 765 C CA . ASP A 1 94 ? -0.187 1.547 14.725 1.00 95.25 94 ASP A CA 1
ATOM 766 C C . ASP A 1 94 ? -0.137 2.436 13.466 1.00 95.25 94 ASP A C 1
ATOM 768 O O . ASP A 1 94 ? -1.029 3.253 13.242 1.00 95.25 94 ASP A O 1
ATOM 772 N N . MET A 1 95 ? 0.841 2.229 12.572 1.00 95.94 95 MET A N 1
ATOM 773 C CA . MET A 1 95 ? 0.864 2.904 11.263 1.00 95.94 95 MET A CA 1
ATOM 774 C C . MET A 1 95 ? -0.337 2.517 10.389 1.00 95.94 95 MET A C 1
ATOM 776 O O . MET A 1 95 ? -0.896 3.380 9.710 1.00 95.94 95 MET A O 1
ATOM 780 N N . ALA A 1 96 ? -0.765 1.250 10.426 1.00 96.69 96 ALA A N 1
ATOM 781 C CA . ALA A 1 96 ? -1.971 0.801 9.731 1.00 96.69 96 ALA A CA 1
ATOM 782 C C . ALA A 1 96 ? -3.215 1.549 10.226 1.00 96.69 96 ALA A C 1
ATOM 784 O O . ALA A 1 96 ? -3.981 2.067 9.412 1.00 96.69 96 ALA A O 1
ATOM 785 N N . LYS A 1 97 ? -3.367 1.675 11.553 1.00 96.81 97 LYS A N 1
ATOM 786 C CA . LYS A 1 97 ? -4.447 2.440 12.191 1.00 96.81 97 LYS A CA 1
ATOM 787 C C . LYS A 1 97 ? -4.476 3.879 11.678 1.00 96.81 97 LYS A C 1
ATOM 789 O O . LYS A 1 97 ? -5.533 4.361 11.285 1.00 96.81 97 LYS A O 1
ATOM 794 N N . GLU A 1 98 ? -3.327 4.549 11.624 1.00 96.50 98 GLU A N 1
ATOM 795 C CA . GLU A 1 98 ? -3.231 5.925 11.121 1.00 96.50 98 GLU A CA 1
ATOM 796 C C . GLU A 1 98 ? -3.552 6.044 9.621 1.00 96.50 98 GLU A C 1
ATOM 798 O O . GLU A 1 98 ? -4.128 7.043 9.186 1.00 96.50 98 GLU A O 1
ATOM 803 N N . HIS A 1 99 ? -3.195 5.050 8.803 1.00 97.31 99 HIS A N 1
ATOM 804 C CA . HIS A 1 99 ? -3.546 5.038 7.379 1.00 97.31 99 HIS A CA 1
ATOM 805 C C . HIS A 1 99 ? -5.046 4.853 7.161 1.00 97.31 99 HIS A C 1
ATOM 807 O O . HIS A 1 99 ? -5.645 5.651 6.440 1.00 97.31 99 HIS A O 1
ATOM 813 N N . PHE A 1 100 ? -5.661 3.869 7.816 1.00 97.69 100 PHE A N 1
ATOM 814 C CA . PHE A 1 100 ? -7.097 3.632 7.687 1.00 97.69 100 PHE A CA 1
ATOM 815 C C . PHE A 1 100 ? -7.935 4.750 8.296 1.00 97.69 100 PHE A C 1
ATOM 817 O O . PHE A 1 100 ? -8.916 5.149 7.678 1.00 97.69 100 PHE A O 1
ATOM 824 N N . LYS A 1 101 ? -7.490 5.360 9.402 1.00 96.62 101 LYS A N 1
ATOM 825 C CA . LYS A 1 101 ? -8.116 6.569 9.953 1.00 96.62 101 LYS A CA 1
ATOM 826 C C . LYS A 1 101 ? -8.227 7.683 8.904 1.00 96.62 101 LYS A C 1
ATOM 828 O O . LYS A 1 101 ? -9.303 8.230 8.696 1.00 96.62 101 LYS A O 1
ATOM 833 N N . LYS A 1 102 ? -7.139 7.974 8.180 1.00 96.75 102 LYS A N 1
ATOM 834 C CA . LYS A 1 102 ? -7.148 8.980 7.100 1.00 96.75 102 LYS A CA 1
ATOM 835 C C . LYS A 1 102 ? -8.085 8.614 5.952 1.00 96.75 102 LYS A C 1
ATOM 837 O O . LYS A 1 102 ? -8.611 9.511 5.297 1.00 96.75 102 LYS A O 1
ATOM 842 N N . ILE A 1 103 ? -8.233 7.321 5.662 1.00 97.50 103 ILE A N 1
ATOM 843 C CA . ILE A 1 103 ? -9.138 6.852 4.614 1.00 97.50 103 ILE A CA 1
ATOM 844 C C . ILE A 1 103 ? -10.582 7.096 5.041 1.00 97.50 103 ILE A C 1
ATOM 846 O O . ILE A 1 103 ? -11.289 7.787 4.318 1.00 97.50 103 ILE A O 1
ATOM 850 N N . VAL A 1 104 ? -10.990 6.611 6.215 1.00 97.19 104 VAL A N 1
ATOM 851 C CA . VAL A 1 104 ? -12.384 6.706 6.676 1.00 97.19 104 VAL A CA 1
ATOM 852 C C . VAL A 1 104 ? -12.824 8.146 6.965 1.00 97.19 104 VAL A C 1
ATOM 854 O O . VAL A 1 104 ? -13.982 8.493 6.764 1.00 97.19 104 VAL A O 1
ATOM 857 N N . GLU A 1 105 ? -11.897 9.028 7.358 1.00 95.69 105 GLU A N 1
ATOM 858 C CA . GLU A 1 105 ? -12.169 10.467 7.502 1.00 95.69 105 GLU A CA 1
ATOM 859 C C . GLU A 1 105 ? -12.425 11.161 6.154 1.00 95.69 105 GLU A C 1
ATOM 861 O O . GLU A 1 105 ? -13.164 12.144 6.092 1.00 95.69 105 GLU A O 1
ATOM 866 N N . LYS A 1 106 ? -11.793 10.685 5.074 1.00 96.38 106 LYS A N 1
ATOM 867 C CA . LYS A 1 106 ? -11.873 11.308 3.745 1.00 96.38 106 LYS A CA 1
ATOM 868 C C . LYS A 1 106 ? -12.921 10.663 2.835 1.0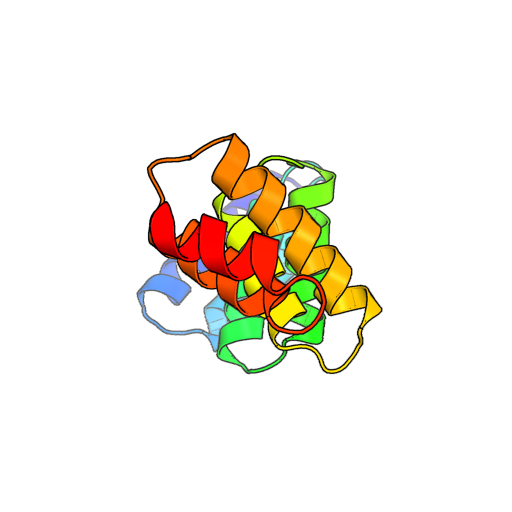0 96.38 106 LYS A C 1
ATOM 870 O O . LYS A 1 106 ? -13.489 11.361 2.000 1.00 96.38 106 LYS A O 1
ATOM 875 N N . TYR A 1 107 ? -13.138 9.364 2.995 1.00 95.94 107 TYR A N 1
ATOM 876 C CA . TYR A 1 107 ? -14.049 8.529 2.216 1.00 95.94 107 TYR A CA 1
ATOM 877 C C . TYR A 1 107 ? -14.961 7.764 3.182 1.00 95.94 107 TYR A C 1
ATOM 879 O O . TYR A 1 107 ? -14.810 6.552 3.353 1.00 95.94 107 TYR A O 1
ATOM 887 N N . PRO A 1 108 ? -15.866 8.467 3.884 1.00 96.12 108 PRO A N 1
ATOM 888 C CA . PRO A 1 108 ? -16.748 7.848 4.869 1.00 96.12 108 PRO A CA 1
ATOM 889 C C . PRO A 1 108 ? -17.700 6.806 4.263 1.00 96.12 108 PRO A C 1
ATOM 891 O O . PRO A 1 108 ? -18.253 6.004 5.005 1.00 96.12 108 PRO A O 1
ATOM 894 N N . GLU A 1 109 ? -17.886 6.800 2.941 1.00 96.06 109 GLU A N 1
ATOM 895 C CA . GLU A 1 109 ? -18.671 5.819 2.189 1.00 96.06 109 GLU A CA 1
ATOM 896 C C . GLU A 1 109 ? -17.932 4.499 1.898 1.00 96.06 109 GLU A C 1
ATOM 898 O O . GLU A 1 109 ? -18.549 3.547 1.418 1.00 96.06 109 GLU A O 1
ATOM 903 N N . ASP A 1 110 ? -16.620 4.425 2.152 1.00 96.38 110 ASP A N 1
ATOM 904 C CA . ASP A 1 110 ? -15.831 3.210 1.934 1.00 96.38 110 ASP A CA 1
ATOM 905 C C . ASP A 1 110 ? -16.018 2.221 3.092 1.00 96.38 110 ASP A C 1
ATOM 907 O O . ASP A 1 110 ? -15.252 2.183 4.058 1.00 96.38 110 ASP A O 1
ATOM 911 N N . ILE A 1 111 ? -17.052 1.392 2.960 1.00 96.44 111 ILE A N 1
ATOM 912 C CA . ILE A 1 111 ? -17.406 0.325 3.906 1.00 96.44 111 ILE A CA 1
ATOM 913 C C . ILE A 1 111 ? -16.221 -0.622 4.151 1.00 96.44 111 ILE A C 1
ATOM 915 O O . ILE A 1 111 ? -15.966 -1.029 5.283 1.00 96.44 111 ILE A O 1
ATOM 919 N N . GLU A 1 112 ? -15.455 -0.959 3.109 1.00 95.75 112 GLU A N 1
ATOM 920 C CA . GLU A 1 112 ? -14.308 -1.862 3.242 1.00 95.75 112 GLU A CA 1
ATOM 921 C C . GLU A 1 112 ? -13.211 -1.232 4.110 1.00 95.75 112 GLU A C 1
ATOM 923 O O . GLU A 1 112 ? -12.621 -1.911 4.952 1.00 95.75 112 GLU A O 1
ATOM 928 N N . ALA A 1 113 ? -12.965 0.074 3.965 1.00 96.88 113 ALA A N 1
ATOM 929 C CA . ALA A 1 113 ? -12.022 0.779 4.825 1.00 96.88 113 ALA A CA 1
ATOM 930 C C . ALA A 1 113 ? -12.487 0.851 6.284 1.00 96.88 113 ALA A C 1
ATOM 932 O O . ALA A 1 113 ? -11.645 0.735 7.175 1.00 96.88 113 ALA A O 1
ATOM 933 N N . TRP A 1 114 ? -13.789 1.005 6.544 1.00 97.88 114 TRP A N 1
ATOM 934 C CA . TRP A 1 114 ? -14.326 0.947 7.906 1.00 97.88 114 TRP A CA 1
ATOM 935 C C . TRP A 1 114 ? -14.160 -0.433 8.541 1.00 97.88 114 TRP A C 1
ATOM 937 O O . TRP A 1 114 ? -13.742 -0.510 9.696 1.00 97.88 114 TRP A O 1
ATOM 947 N N . ILE A 1 115 ? -14.404 -1.510 7.789 1.00 97.31 115 ILE A N 1
ATOM 948 C CA . ILE A 1 115 ? -14.190 -2.888 8.259 1.00 97.31 115 ILE A CA 1
ATOM 949 C C . ILE A 1 115 ? -12.716 -3.116 8.613 1.00 97.31 115 ILE A C 1
ATOM 951 O O . ILE A 1 115 ? -12.411 -3.578 9.712 1.00 97.31 115 ILE A O 1
ATOM 955 N N . GLU A 1 116 ? -11.791 -2.764 7.719 1.00 96.38 116 GLU A N 1
ATOM 956 C CA . GLU A 1 116 ? -10.350 -2.904 7.973 1.00 96.38 116 GLU A CA 1
ATOM 957 C C . GLU A 1 116 ? -9.901 -2.031 9.159 1.00 96.38 116 GLU A C 1
ATOM 959 O O . GLU A 1 116 ? -9.125 -2.472 10.010 1.00 96.38 116 GLU A O 1
ATOM 964 N N . TYR A 1 117 ? -10.433 -0.808 9.278 1.00 97.44 117 TYR A N 1
ATOM 965 C CA . TYR A 1 117 ? -10.156 0.061 10.419 1.00 97.44 117 TYR A CA 1
ATOM 966 C C . TYR A 1 117 ? -10.634 -0.562 11.734 1.00 97.44 117 TYR A C 1
ATOM 968 O O . TYR A 1 117 ? -9.867 -0.627 12.695 1.00 97.44 117 TYR A O 1
ATOM 976 N N . ALA A 1 118 ? -11.867 -1.071 11.766 1.00 97.44 118 ALA A N 1
ATOM 977 C CA . ALA A 1 118 ? -12.449 -1.718 12.933 1.00 97.44 118 ALA A CA 1
ATOM 978 C C . ALA A 1 118 ? -11.624 -2.931 13.385 1.00 97.44 118 ALA A C 1
ATOM 980 O O . ALA A 1 118 ? -11.314 -3.033 14.574 1.00 97.44 118 ALA A O 1
ATOM 981 N N . GLN A 1 119 ? -11.192 -3.784 12.449 1.00 95.44 119 GLN A N 1
ATOM 982 C CA . GLN A 1 119 ? -10.341 -4.951 12.721 1.00 95.44 119 GLN A CA 1
ATOM 983 C C . GLN A 1 119 ? -8.995 -4.559 13.343 1.00 95.44 119 GLN A C 1
ATOM 985 O O . GLN A 1 119 ? -8.517 -5.201 14.278 1.00 95.44 119 GLN A O 1
ATOM 990 N N . ILE A 1 120 ? -8.379 -3.473 12.867 1.00 95.00 120 ILE A N 1
ATOM 991 C CA . ILE A 1 120 ? -7.128 -2.962 13.446 1.00 95.00 120 ILE A CA 1
ATOM 992 C C . ILE A 1 120 ? -7.352 -2.458 14.881 1.00 95.00 120 ILE A C 1
ATOM 994 O O . ILE A 1 120 ? -6.479 -2.613 15.741 1.00 95.00 120 ILE A O 1
ATOM 998 N N . LEU A 1 121 ? -8.516 -1.864 15.161 1.00 95.94 121 LEU A N 1
ATOM 999 C CA . LEU A 1 121 ? -8.854 -1.339 16.483 1.00 95.94 121 LEU A CA 1
ATOM 1000 C C . LEU A 1 121 ? -9.137 -2.432 17.518 1.00 95.94 121 LEU A C 1
ATOM 1002 O O . LEU A 1 121 ? -8.865 -2.187 18.690 1.00 95.94 121 LEU A O 1
ATOM 1006 N N . GLU A 1 122 ? -9.586 -3.630 17.133 1.00 93.81 122 GLU A N 1
ATOM 1007 C CA . GLU A 1 122 ? -9.960 -4.715 18.066 1.00 93.81 122 GLU A CA 1
ATOM 1008 C C . GLU A 1 122 ? -8.894 -5.017 19.130 1.00 93.81 122 GLU A C 1
ATOM 1010 O O . GLU A 1 122 ? -9.213 -5.350 20.270 1.00 93.81 122 GLU A O 1
ATOM 1015 N N . GLN A 1 123 ? -7.613 -4.867 18.784 1.00 84.50 123 GLN A N 1
ATOM 1016 C CA . GLN A 1 123 ? -6.506 -5.153 19.699 1.00 84.50 123 GLN A CA 1
ATOM 1017 C C . GLN A 1 123 ? -6.206 -4.027 20.701 1.00 84.50 123 GLN A C 1
ATOM 1019 O O . GLN A 1 123 ? -5.495 -4.267 21.675 1.00 84.50 123 GLN A O 1
ATOM 1024 N N . SER A 1 124 ? -6.681 -2.800 20.463 1.00 88.81 124 SER A N 1
ATOM 1025 C CA . SER A 1 124 ? -6.266 -1.608 21.226 1.00 88.81 124 SER A CA 1
ATOM 1026 C C . SER A 1 124 ? -7.409 -0.705 21.699 1.00 88.81 124 SER A C 1
ATOM 1028 O O . SER A 1 124 ? -7.237 0.018 22.676 1.00 88.81 124 SER A O 1
ATOM 1030 N N . ASP A 1 125 ? -8.557 -0.729 21.025 1.00 93.94 125 ASP A N 1
ATOM 1031 C CA . ASP A 1 125 ? -9.687 0.174 21.231 1.00 93.94 125 ASP A CA 1
ATOM 1032 C C . ASP A 1 125 ? -10.997 -0.515 20.812 1.00 93.94 125 ASP A C 1
ATOM 1034 O O . ASP A 1 125 ? -11.498 -0.351 19.698 1.00 93.94 125 ASP A O 1
ATOM 1038 N N . LEU A 1 126 ? -11.546 -1.323 21.724 1.00 95.31 126 LEU A N 1
ATOM 1039 C CA . LEU A 1 126 ? -12.769 -2.095 21.480 1.00 95.31 126 LEU A CA 1
ATOM 1040 C C . LEU A 1 126 ? -13.986 -1.203 21.202 1.00 95.31 126 LEU A C 1
ATOM 1042 O O . LEU A 1 126 ? -14.829 -1.561 20.385 1.00 95.31 126 LEU A O 1
ATOM 1046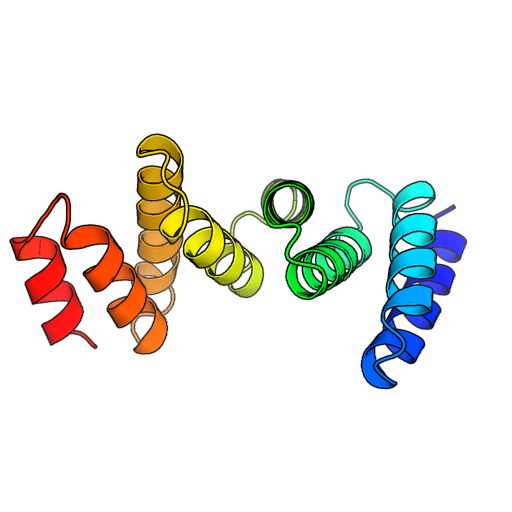 N N . GLN A 1 127 ? -14.076 -0.038 21.853 1.00 96.56 127 GLN A N 1
ATOM 1047 C CA . GLN A 1 127 ? -15.192 0.880 21.628 1.00 96.56 127 GLN A CA 1
ATOM 1048 C C . GLN A 1 127 ? -15.078 1.555 20.259 1.00 96.56 127 GLN A C 1
ATOM 1050 O O . GLN A 1 127 ? -16.071 1.654 19.543 1.00 96.56 127 GLN A O 1
ATOM 1055 N N . GLY A 1 128 ? -13.873 1.988 19.874 1.00 96.31 128 GLY A N 1
ATOM 1056 C CA . GLY A 1 128 ? -13.618 2.513 18.536 1.00 96.31 128 GLY A CA 1
ATOM 1057 C C . GLY A 1 128 ? -13.903 1.479 17.445 1.00 96.31 128 GLY A C 1
ATOM 1058 O O . GLY A 1 128 ? -14.504 1.821 16.431 1.00 96.31 128 GLY A O 1
ATOM 1059 N N . SER A 1 129 ? -13.535 0.214 17.679 1.00 97.25 129 SER A N 1
ATOM 1060 C CA . SER A 1 129 ? -13.845 -0.903 16.778 1.00 97.25 129 SER A CA 1
ATOM 1061 C C . SER A 1 129 ? -15.356 -1.093 16.598 1.00 97.25 129 SER A C 1
ATOM 1063 O O . SER A 1 129 ? -15.831 -1.128 15.465 1.00 97.25 129 SER A O 1
ATOM 1065 N N . LEU A 1 130 ? -16.126 -1.119 17.695 1.00 97.69 130 LEU A N 1
ATOM 1066 C CA . LEU A 1 130 ? -17.587 -1.227 17.643 1.00 97.69 130 LEU A CA 1
ATOM 1067 C C . LEU A 1 130 ? -18.213 -0.086 16.830 1.00 97.69 130 LEU A C 1
ATOM 1069 O O . LEU A 1 130 ? -18.979 -0.346 15.909 1.00 97.69 130 LEU A O 1
ATOM 1073 N N . ASN A 1 131 ? -17.835 1.161 17.118 1.00 97.06 131 ASN A N 1
ATOM 1074 C CA . ASN A 1 131 ? -18.364 2.327 16.406 1.00 97.06 131 ASN A CA 1
ATOM 1075 C C . ASN A 1 131 ? -18.019 2.290 14.903 1.00 97.06 131 ASN A C 1
ATOM 1077 O O . ASN A 1 131 ? -18.820 2.701 14.064 1.00 97.06 131 ASN A O 1
ATOM 1081 N N . ALA A 1 132 ? -16.820 1.810 14.556 1.00 96.94 132 ALA A N 1
ATOM 1082 C CA . ALA A 1 132 ? -16.396 1.653 13.169 1.00 96.94 132 ALA A CA 1
ATOM 1083 C C . ALA A 1 132 ? -17.225 0.577 12.445 1.00 96.94 132 ALA A C 1
ATOM 1085 O O . ALA A 1 132 ? -17.666 0.818 11.324 1.00 96.94 132 ALA A O 1
ATOM 1086 N N . TYR A 1 133 ? -17.514 -0.557 13.093 1.00 97.69 133 TYR A N 1
ATOM 1087 C CA . TYR A 1 133 ? -18.414 -1.578 12.544 1.00 97.69 133 TYR A CA 1
ATOM 1088 C C . TYR A 1 133 ? -19.866 -1.107 12.416 1.00 97.69 133 TYR A C 1
ATOM 1090 O O . TYR A 1 133 ? -20.544 -1.526 11.490 1.00 97.69 133 TYR A O 1
ATOM 1098 N N . GLU A 1 134 ? -20.349 -0.247 13.314 1.00 96.81 134 GLU A N 1
ATOM 1099 C CA . GLU A 1 134 ? -21.686 0.358 13.198 1.00 96.81 134 GLU A CA 1
ATOM 1100 C C . GLU A 1 134 ? -21.786 1.365 12.043 1.00 96.81 134 GLU A C 1
ATOM 1102 O O . GLU A 1 134 ? -22.886 1.650 11.569 1.00 96.81 134 GLU A O 1
ATOM 1107 N N . THR A 1 135 ? -20.651 1.925 11.614 1.00 95.50 135 THR A N 1
ATOM 1108 C CA . THR A 1 135 ? -20.584 2.884 10.502 1.00 95.50 135 THR A CA 1
ATOM 1109 C C . THR A 1 135 ? -20.475 2.191 9.139 1.00 95.50 135 THR A C 1
ATOM 1111 O O . THR A 1 135 ? -20.937 2.754 8.147 1.00 95.50 135 THR A O 1
ATOM 1114 N N . ALA A 1 136 ? -19.859 1.005 9.095 1.00 90.19 136 ALA A N 1
ATOM 1115 C CA . ALA A 1 136 ? -19.716 0.167 7.903 1.00 90.19 136 ALA A CA 1
ATOM 1116 C C . ALA A 1 136 ? -21.070 -0.381 7.413 1.00 90.19 136 ALA A C 1
ATOM 1118 O O . ALA A 1 136 ? -21.327 -0.297 6.190 1.00 90.19 136 ALA A O 1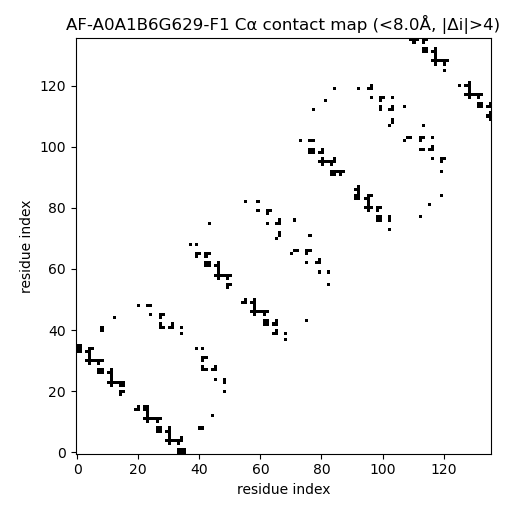
#

Organism: NCBI:txid1464854

pLDDT: mean 96.46, std 2.39, range [84.5, 98.69]

Nearest PDB structures (foldseek):
  6gmh-assembly1_Q  TM=8.900E-01  e=2.281E-10  Homo sapiens
  6ww7-assembly1_B  TM=7.481E-01  e=2.605E-03  Homo sapiens
  7ado-assembly1_B  TM=7.209E-01  e=8.729E-03  Homo sapiens
  6y4l-assembly1_A  TM=7.466E-01  e=1.349E-02  Homo sapiens
  6qdl-assembly1_A  TM=8.135E-01  e=5.756E-02  Caenorhabditis elegans

Sequence (136 aa):
DAMKAESCYQLARFFHVQADYIKAFQHYYQSTQFAPPSYVLPQYGLGQMYIYRGDTENATQCFEKVLKVHPTNYETLKILGSLYARSSSQSKRDMAKEHFKKIVEKYPEDIEAWIEYAQILEQSDLQGSLNAYETA

Solvent-accessible surface area (backbone atoms only — not comparable to full-atom values): 6798 Å² total; per-residue (Å²): 85,59,68,58,12,52,52,28,32,53,54,11,51,55,27,44,77,68,66,38,53,67,58,14,36,54,24,11,51,54,8,54,77,28,37,52,90,83,56,36,67,28,33,46,53,36,14,54,44,24,49,77,70,68,37,56,66,64,14,45,59,24,38,51,58,33,36,74,74,40,79,78,45,61,71,52,36,52,54,48,18,55,57,21,53,74,41,90,49,64,71,40,30,54,51,14,47,57,32,29,51,57,44,38,75,73,40,70,82,42,38,68,45,23,47,56,37,16,62,61,25,58,84,82,33,57,66,61,14,51,56,28,54,75,66,74

Secondary structure (DSSP, 8-state):
-HHHHHHHHHHHHHHHHTT-HHHHHHHHHHHHHH--TT--HHHHHHHHHHHHTT-HHHHHHHHHHHHHH-TT-HHHHHHHHHHHHT-S-HHHHHHHHHHHHHHHHH-TT-HHHHHHHHHHHTTT-HHHHHHHHHH-

InterPro domains:
  IPR011990 Tetratricopeptide-like helical domain superfamily [G3DSA:1.25.40.10] (1-136)
  IPR011990 Tetratricopeptide-like helical domain superfamily [SSF48452] (4-123)
  IPR019734 Tetratricopeptide repeat [PF13174] (91-109)
  IPR019734 Tetratricopeptide repeat [PF13181] (44-72)
  IPR019734 Tetratricopeptide repeat [PS50005] (40-73)
  IPR019734 Tetratricopeptide repeat [SM00028] (5-38)
  IPR019734 Tetratricopeptide repeat [SM00028] (40-73)
  IPR019734 Tetratricopeptide repeat [SM00028] (74-110)
  IPR031101 RNA polymerase-associated protein Ctr9 [PTHR14027] (2-136)